Protein AF-A0A382GV16-F1 (afdb_monomer_lite)

Foldseek 3Di:
DVVVVVVVLVVVLVVLVVVLVVLVVVLVVLVVVDPDDCVVVNVVSVVVSVVSCCVNPNCVVVVVVVPPD

Sequence (69 aa):
VEQEKLKSAQKLGVIVAVALIVLAALEYVVAIAMDSGNLPYMLIMNVVDAALIIYYFMHVAHLWRGGHE

Structure (mmCIF, N/CA/C/O backbone):
data_AF-A0A382GV16-F1
#
_entry.id   AF-A0A382GV16-F1
#
loop_
_atom_site.group_PDB
_atom_site.id
_atom_site.type_symbol
_atom_site.label_atom_id
_atom_site.label_alt_id
_atom_site.label_comp_id
_atom_site.label_asym_id
_atom_site.label_entity_id
_atom_site.label_seq_id
_atom_site.pdbx_PDB_ins_code
_atom_site.Cartn_x
_atom_site.Cartn_y
_atom_site.Cartn_z
_atom_site.occupancy
_atom_site.B_iso_or_equiv
_atom_site.auth_seq_id
_atom_site.auth_comp_id
_atom_site.auth_asym_id
_atom_site.auth_atom_id
_atom_site.pdbx_PDB_model_num
ATOM 1 N N . VAL A 1 1 ? -24.496 1.798 22.291 1.00 61.09 1 VAL A N 1
ATOM 2 C CA . VAL A 1 1 ? -23.656 2.933 21.840 1.00 61.09 1 VAL A CA 1
ATOM 3 C C . VAL A 1 1 ? -22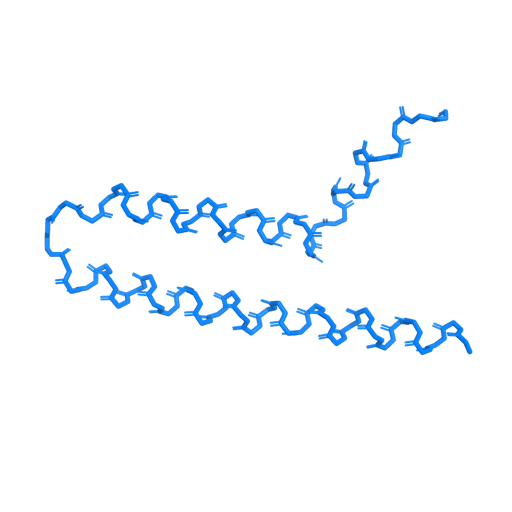.188 2.529 21.671 1.00 61.09 1 VAL A C 1
ATOM 5 O O . VAL A 1 1 ? -21.713 2.577 20.547 1.00 61.09 1 VAL A O 1
ATOM 8 N N . GLU A 1 2 ? -21.482 2.049 22.707 1.00 56.75 2 GLU A N 1
ATOM 9 C CA . GLU A 1 2 ? -20.064 1.611 22.604 1.00 56.75 2 GLU A CA 1
ATOM 10 C C . GLU A 1 2 ? -19.841 0.503 21.548 1.00 56.75 2 GLU A C 1
ATOM 12 O O . GLU A 1 2 ? -19.008 0.624 20.655 1.00 56.75 2 GLU A O 1
ATOM 17 N N . GLN A 1 3 ? -20.678 -0.542 21.575 1.00 58.75 3 GLN A N 1
ATOM 18 C CA . GLN A 1 3 ? -20.620 -1.684 20.648 1.00 58.75 3 GLN A CA 1
ATOM 19 C C . GLN A 1 3 ? -20.846 -1.303 19.171 1.00 58.75 3 GLN A C 1
ATOM 21 O O . GLN A 1 3 ? -20.335 -1.961 18.267 1.00 58.75 3 GLN A O 1
ATOM 26 N N . GLU A 1 4 ? -21.595 -0.232 18.897 1.00 63.41 4 GLU A N 1
ATOM 27 C CA . GLU A 1 4 ? -21.836 0.238 17.525 1.00 63.41 4 GLU A CA 1
ATOM 28 C C . GLU A 1 4 ? -20.644 1.020 16.969 1.00 63.41 4 GLU A C 1
ATOM 30 O O . GLU A 1 4 ? -20.331 0.909 15.779 1.00 63.41 4 GLU A O 1
ATOM 35 N N . LYS A 1 5 ? -19.925 1.748 17.834 1.00 57.56 5 LYS A N 1
ATOM 36 C CA . LYS A 1 5 ? -18.678 2.434 17.473 1.00 57.56 5 LYS A CA 1
ATOM 37 C C . LYS A 1 5 ? -17.581 1.432 17.121 1.00 57.56 5 LYS A C 1
ATOM 39 O O . LYS A 1 5 ? -16.919 1.599 16.100 1.00 57.56 5 LYS A O 1
ATOM 44 N N . LEU A 1 6 ? -17.455 0.352 17.897 1.00 59.44 6 LEU A N 1
ATOM 45 C CA . LEU A 1 6 ? -16.494 -0.726 17.633 1.00 59.44 6 LEU A CA 1
ATOM 46 C C . LEU A 1 6 ? -16.783 -1.447 16.306 1.00 59.44 6 LEU A C 1
ATOM 48 O O . LEU A 1 6 ? -15.874 -1.640 15.499 1.00 59.44 6 LEU A O 1
ATOM 52 N N . LYS A 1 7 ? -18.054 -1.763 16.021 1.00 62.22 7 LYS A N 1
ATOM 53 C CA . LYS A 1 7 ? -18.464 -2.340 14.726 1.00 62.22 7 LYS A CA 1
ATOM 54 C C . LYS A 1 7 ? -18.195 -1.395 13.554 1.00 62.22 7 LYS A C 1
ATOM 56 O O . LYS A 1 7 ? -17.808 -1.850 12.481 1.00 62.22 7 LYS A O 1
ATOM 61 N N . SER A 1 8 ? -18.394 -0.092 13.742 1.00 62.25 8 SER A N 1
ATOM 62 C CA . SER A 1 8 ? -18.149 0.909 12.696 1.00 62.25 8 SER A CA 1
ATOM 63 C C . SER A 1 8 ? -16.655 1.086 12.412 1.00 62.25 8 SER A C 1
ATOM 65 O O . SER A 1 8 ? -16.259 1.139 11.250 1.00 62.25 8 SER A O 1
ATOM 67 N N . ALA A 1 9 ? -15.819 1.083 13.453 1.00 64.62 9 ALA A N 1
ATOM 68 C CA . ALA A 1 9 ? -14.364 1.111 13.316 1.00 64.62 9 ALA A CA 1
ATOM 69 C C . ALA A 1 9 ? -13.823 -0.154 12.623 1.00 64.62 9 ALA A C 1
ATOM 71 O O . ALA A 1 9 ? -12.996 -0.053 11.719 1.00 64.62 9 ALA A O 1
ATOM 72 N N . GLN A 1 10 ? -14.346 -1.337 12.969 1.00 71.38 10 GLN A N 1
ATOM 73 C CA . GLN A 1 10 ? -14.002 -2.587 12.279 1.00 71.38 10 GLN A CA 1
ATOM 74 C C . GLN A 1 10 ? -14.399 -2.561 10.798 1.00 71.38 10 GLN A C 1
ATOM 76 O O . GLN A 1 10 ? -13.617 -2.983 9.950 1.00 71.38 10 GLN A O 1
ATOM 81 N N . LYS A 1 11 ? -15.583 -2.029 10.465 1.00 77.19 11 LYS A N 1
ATOM 82 C CA . LYS A 1 11 ? -16.007 -1.866 9.065 1.00 77.19 11 LYS A CA 1
ATOM 83 C C . LYS A 1 11 ? -15.093 -0.920 8.293 1.00 77.19 11 LYS A C 1
ATOM 85 O O . LYS A 1 11 ? -14.741 -1.239 7.163 1.00 77.19 11 LYS A O 1
ATOM 90 N N . LEU A 1 12 ? -14.691 0.202 8.894 1.00 80.69 12 LEU A N 1
ATOM 91 C CA . LEU A 1 12 ? -13.759 1.141 8.270 1.00 80.69 12 LEU A CA 1
ATOM 92 C C . LEU A 1 12 ? -12.415 0.464 7.980 1.00 80.69 12 LEU A C 1
ATOM 94 O O . LEU A 1 12 ? -11.950 0.519 6.847 1.00 80.69 12 LEU A O 1
ATOM 98 N N . GLY A 1 13 ? -11.848 -0.247 8.960 1.00 80.12 13 GLY A N 1
ATOM 99 C CA . GLY A 1 13 ? -10.614 -1.015 8.773 1.00 80.12 13 GLY A CA 1
ATOM 100 C C . GLY A 1 13 ? -10.728 -2.044 7.646 1.00 80.12 13 GLY A C 1
ATOM 101 O O . GLY A 1 13 ? -9.856 -2.112 6.791 1.00 80.12 13 GLY A O 1
ATOM 102 N N . VAL A 1 14 ? -11.833 -2.791 7.564 1.00 85.00 14 VAL A N 1
ATOM 103 C CA . VAL A 1 14 ? -12.054 -3.755 6.469 1.00 85.00 14 VAL A CA 1
ATOM 104 C C . VAL A 1 14 ? -12.156 -3.063 5.107 1.00 85.00 14 VAL A C 1
ATOM 106 O O . VAL A 1 14 ? -11.573 -3.545 4.140 1.00 85.00 14 VAL A O 1
ATOM 109 N N . ILE A 1 15 ? -12.847 -1.923 5.015 1.00 87.69 15 ILE A N 1
ATOM 110 C CA . ILE A 1 15 ? -12.940 -1.151 3.766 1.00 87.69 15 ILE A CA 1
ATOM 111 C C . ILE A 1 15 ? -11.551 -0.674 3.325 1.00 87.69 15 ILE A C 1
ATOM 113 O O . ILE A 1 15 ? -11.203 -0.830 2.155 1.00 87.69 15 ILE A O 1
ATOM 117 N N . VAL A 1 16 ? -10.737 -0.148 4.248 1.00 86.31 16 VAL A N 1
ATOM 118 C CA . VAL A 1 16 ? -9.371 0.293 3.925 1.00 86.31 16 VAL A CA 1
ATOM 119 C C . VAL A 1 16 ? -8.477 -0.894 3.552 1.00 86.31 16 VAL A C 1
ATOM 121 O O . VAL A 1 16 ? -7.716 -0.783 2.598 1.00 86.31 16 VAL A O 1
ATOM 124 N N . ALA A 1 17 ? -8.604 -2.049 4.216 1.00 86.56 17 ALA A N 1
ATOM 125 C CA . ALA A 1 17 ? -7.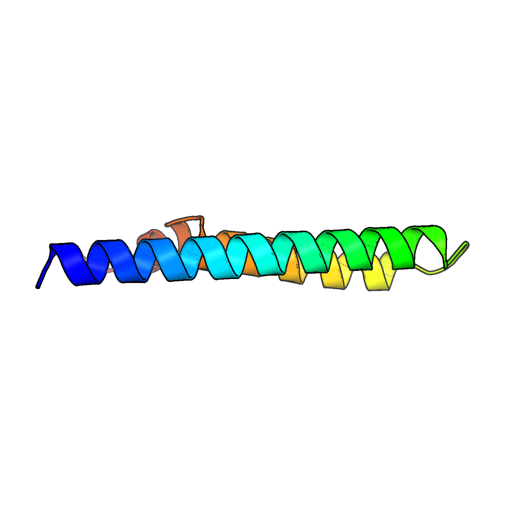873 -3.264 3.836 1.00 86.56 17 ALA A CA 1
ATOM 126 C C . ALA A 1 17 ? -8.189 -3.681 2.395 1.00 86.56 17 ALA A C 1
ATOM 128 O O . ALA A 1 17 ? -7.281 -3.971 1.621 1.00 86.56 17 ALA A O 1
ATOM 129 N N . VAL A 1 18 ? -9.471 -3.684 2.020 1.00 91.19 18 VAL A N 1
ATOM 130 C CA . VAL A 1 18 ? -9.889 -4.004 0.649 1.00 91.19 18 VAL A CA 1
ATOM 131 C C . VAL A 1 18 ? -9.333 -2.978 -0.341 1.00 91.19 18 VAL A C 1
ATOM 133 O O . VAL A 1 18 ? -8.843 -3.369 -1.397 1.00 91.19 18 VAL A O 1
ATOM 136 N N . ALA A 1 19 ? -9.349 -1.687 -0.001 1.00 89.19 19 ALA A N 1
ATOM 137 C CA . ALA A 1 19 ? -8.773 -0.645 -0.848 1.00 89.19 19 ALA A CA 1
ATOM 138 C C . ALA A 1 19 ? -7.259 -0.832 -1.061 1.00 89.19 19 ALA A C 1
ATOM 140 O O . ALA A 1 19 ? -6.803 -0.743 -2.197 1.00 89.19 19 ALA A O 1
ATOM 141 N N . LEU A 1 20 ? -6.505 -1.160 -0.006 1.00 91.19 20 LEU A N 1
ATOM 142 C CA . LEU A 1 20 ? -5.068 -1.462 -0.084 1.00 91.19 20 LEU A CA 1
ATOM 143 C C . LEU A 1 20 ? -4.784 -2.689 -0.957 1.00 91.19 20 LEU A C 1
ATOM 145 O O . LEU A 1 20 ? -3.864 -2.673 -1.765 1.00 91.19 20 LEU A O 1
ATOM 149 N N . ILE A 1 21 ? -5.599 -3.744 -0.847 1.00 92.38 21 ILE A N 1
ATOM 150 C CA . ILE A 1 21 ? -5.473 -4.930 -1.710 1.00 92.38 21 ILE A CA 1
ATOM 151 C C . ILE A 1 21 ? -5.668 -4.549 -3.183 1.00 92.38 21 ILE A C 1
ATOM 153 O O . ILE A 1 21 ? -4.920 -5.007 -4.045 1.00 92.38 21 ILE A O 1
ATOM 157 N N . VAL A 1 22 ? -6.662 -3.707 -3.480 1.00 93.19 22 VAL A N 1
ATOM 158 C CA . VAL A 1 22 ? -6.907 -3.222 -4.844 1.00 93.19 22 VAL A CA 1
ATOM 159 C C . VAL A 1 22 ? -5.747 -2.351 -5.334 1.00 93.19 22 VAL A C 1
ATOM 161 O O . VAL A 1 22 ? -5.326 -2.517 -6.478 1.00 93.19 22 VAL A O 1
ATOM 164 N N . LEU A 1 23 ? -5.204 -1.467 -4.489 1.00 89.81 23 LEU A N 1
ATOM 165 C CA . LEU A 1 23 ? -4.067 -0.616 -4.852 1.00 89.81 23 LEU A CA 1
ATOM 166 C C . LEU A 1 23 ? -2.820 -1.454 -5.160 1.00 89.81 23 LEU A C 1
ATOM 168 O O . LEU A 1 23 ? -2.230 -1.288 -6.225 1.00 89.81 23 LEU A O 1
ATOM 172 N N . ALA A 1 24 ? -2.512 -2.440 -4.317 1.00 91.31 24 ALA A N 1
ATOM 173 C CA . ALA A 1 24 ? -1.406 -3.369 -4.532 1.00 91.31 24 ALA A CA 1
ATOM 174 C C . ALA A 1 24 ? -1.574 -4.199 -5.819 1.00 91.31 24 ALA A C 1
ATOM 176 O O . ALA A 1 24 ? -0.610 -4.442 -6.546 1.00 91.31 24 ALA A O 1
ATOM 177 N N . ALA A 1 25 ? -2.802 -4.618 -6.145 1.00 93.44 25 ALA A N 1
ATOM 178 C CA . ALA A 1 25 ? -3.076 -5.322 -7.396 1.00 93.44 25 ALA A CA 1
ATOM 179 C C . ALA A 1 25 ? -2.840 -4.426 -8.624 1.00 93.44 25 ALA A C 1
ATOM 181 O O . ALA A 1 25 ? -2.258 -4.877 -9.610 1.00 93.44 25 ALA A O 1
ATOM 182 N N . LEU A 1 26 ? -3.255 -3.157 -8.567 1.00 89.88 26 LEU A N 1
ATOM 183 C CA . LEU A 1 26 ? -2.971 -2.182 -9.623 1.00 89.88 26 LEU A CA 1
ATOM 184 C C . LEU A 1 26 ? -1.470 -1.928 -9.757 1.00 89.88 26 LEU A C 1
ATOM 186 O O . LEU A 1 26 ? -0.962 -1.859 -10.873 1.00 89.88 26 LEU A O 1
ATOM 190 N N . GLU A 1 27 ? -0.758 -1.845 -8.638 1.00 89.38 27 GLU A N 1
ATOM 191 C CA . GLU A 1 27 ? 0.686 -1.654 -8.627 1.00 89.38 27 GLU A CA 1
ATOM 192 C C . GLU A 1 27 ? 1.414 -2.829 -9.286 1.00 89.38 27 GLU A C 1
ATOM 194 O O . GLU A 1 27 ? 2.289 -2.625 -10.129 1.00 89.38 27 GLU A O 1
ATOM 199 N N . TYR A 1 28 ? 0.979 -4.059 -8.997 1.00 88.38 28 TYR A N 1
ATOM 200 C CA . TYR A 1 28 ? 1.468 -5.255 -9.676 1.00 88.38 28 TYR A CA 1
ATOM 201 C C . TYR A 1 28 ? 1.214 -5.199 -11.188 1.00 88.38 28 TYR A C 1
ATOM 203 O O . TYR A 1 28 ? 2.120 -5.479 -11.970 1.00 88.38 28 TYR A O 1
ATOM 211 N N . VAL A 1 29 ? 0.015 -4.783 -11.615 1.00 90.56 29 VAL A N 1
ATOM 212 C CA . VAL A 1 29 ? -0.325 -4.633 -13.042 1.00 90.56 29 VAL A CA 1
ATOM 213 C C . VAL A 1 29 ? 0.547 -3.574 -13.727 1.00 90.56 29 VAL A C 1
ATOM 215 O O . VAL A 1 29 ? 1.021 -3.791 -14.840 1.00 90.56 29 VAL A O 1
ATOM 218 N N . VAL A 1 30 ? 0.799 -2.439 -13.076 1.00 86.50 30 VAL A N 1
ATOM 219 C CA . VAL A 1 30 ? 1.682 -1.391 -13.613 1.00 86.50 30 VAL A CA 1
ATOM 220 C C . VAL A 1 30 ? 3.125 -1.890 -13.699 1.00 86.50 30 VAL A C 1
ATOM 222 O O . VAL A 1 30 ? 3.798 -1.643 -14.700 1.00 86.50 30 VAL A O 1
ATOM 225 N N . ALA A 1 31 ? 3.586 -2.633 -12.692 1.00 86.00 31 ALA A N 1
ATOM 226 C CA . ALA A 1 31 ? 4.930 -3.194 -12.662 1.00 86.00 31 ALA A CA 1
ATOM 227 C C . ALA A 1 31 ? 5.178 -4.174 -13.819 1.00 86.00 31 ALA A C 1
ATOM 229 O O . ALA A 1 31 ? 6.253 -4.135 -14.410 1.00 86.00 31 ALA A O 1
ATOM 230 N N . ILE A 1 32 ? 4.190 -5.006 -14.171 1.00 89.25 32 ILE A N 1
ATOM 231 C CA . ILE A 1 32 ? 4.302 -5.939 -15.307 1.00 89.25 32 ILE A CA 1
ATOM 232 C C . ILE A 1 32 ? 4.092 -5.264 -16.669 1.00 89.25 32 ILE A C 1
ATOM 234 O O . ILE A 1 32 ? 4.599 -5.758 -17.669 1.00 89.25 32 ILE A O 1
ATOM 238 N N . ALA A 1 33 ? 3.324 -4.172 -16.736 1.00 87.56 33 ALA A N 1
ATOM 239 C CA . ALA A 1 33 ? 3.009 -3.496 -17.997 1.00 87.56 33 ALA A CA 1
ATOM 240 C C . ALA A 1 33 ? 4.094 -2.501 -18.443 1.00 87.56 33 ALA A C 1
ATOM 242 O O . ALA A 1 33 ? 4.109 -2.093 -19.604 1.00 87.56 33 ALA A O 1
ATOM 243 N N . MET A 1 34 ? 4.980 -2.084 -17.535 1.00 85.88 34 MET A N 1
ATOM 244 C CA . MET A 1 34 ? 6.044 -1.119 -17.808 1.00 85.88 34 MET A CA 1
ATOM 245 C C . MET A 1 34 ? 7.427 -1.748 -17.601 1.00 85.88 34 MET A C 1
ATOM 247 O O . MET A 1 34 ? 7.910 -1.831 -16.474 1.00 85.88 34 MET A O 1
ATOM 251 N N . ASP A 1 35 ? 8.096 -2.103 -18.701 1.00 76.38 35 ASP A N 1
ATOM 252 C CA . ASP A 1 35 ? 9.430 -2.731 -18.692 1.00 76.38 35 ASP A CA 1
ATOM 253 C C . ASP A 1 35 ? 10.579 -1.777 -18.302 1.00 76.38 35 ASP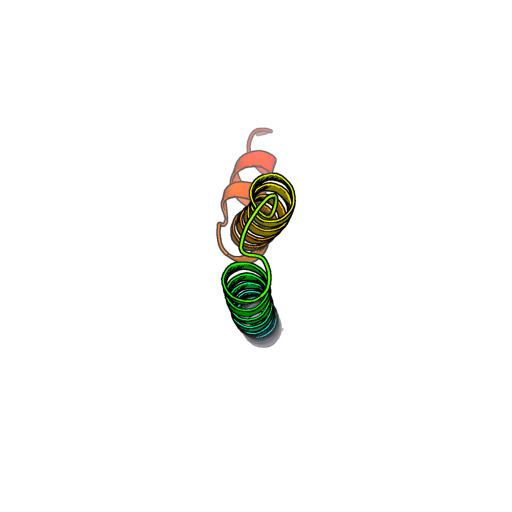 A C 1
ATOM 255 O O . ASP A 1 35 ? 11.670 -2.216 -17.940 1.00 76.38 35 ASP A O 1
ATOM 259 N N . SER A 1 36 ? 10.378 -0.455 -18.378 1.00 79.81 36 SER A N 1
ATOM 260 C CA . SER A 1 36 ? 11.387 0.536 -17.974 1.00 79.81 36 SER A CA 1
ATOM 261 C C . SER A 1 36 ? 10.751 1.853 -17.514 1.00 79.81 36 SER A C 1
ATOM 263 O O . SER A 1 36 ? 9.734 2.289 -18.046 1.00 79.81 36 SER A O 1
ATOM 265 N N . GLY A 1 37 ? 11.336 2.488 -16.490 1.00 81.69 37 GLY A N 1
ATOM 266 C CA . GLY A 1 37 ? 10.872 3.783 -15.969 1.00 81.69 37 GLY A CA 1
ATOM 267 C C . GLY A 1 37 ? 9.685 3.734 -14.992 1.00 81.69 37 GLY A C 1
ATOM 268 O O . GLY A 1 37 ? 9.134 4.781 -14.666 1.00 81.69 37 GLY A O 1
ATOM 269 N N . ASN A 1 38 ? 9.300 2.554 -14.494 1.00 84.62 38 ASN A N 1
ATOM 270 C CA . ASN A 1 38 ? 8.199 2.385 -13.530 1.00 84.62 38 ASN A CA 1
ATOM 271 C C . ASN A 1 38 ? 8.569 2.762 -12.077 1.00 84.62 38 ASN A C 1
ATOM 273 O O . ASN A 1 38 ? 7.690 3.079 -11.280 1.00 84.62 38 ASN A O 1
ATOM 277 N N . LEU A 1 39 ? 9.867 2.790 -11.754 1.00 86.94 39 LEU A N 1
ATOM 278 C CA . LEU A 1 39 ? 10.423 3.068 -10.425 1.00 86.94 39 LEU A CA 1
ATOM 279 C C . LEU A 1 39 ? 9.823 4.297 -9.713 1.00 86.94 39 LEU A C 1
ATOM 281 O O . LEU A 1 39 ? 9.380 4.148 -8.575 1.00 86.94 39 LEU A O 1
ATOM 285 N N . PRO A 1 40 ? 9.763 5.500 -10.324 1.00 87.75 40 PRO A N 1
ATOM 286 C CA . PRO A 1 40 ? 9.184 6.666 -9.656 1.00 87.75 40 PRO A CA 1
ATOM 287 C C . PRO A 1 40 ? 7.679 6.518 -9.394 1.00 87.75 40 PRO A C 1
ATOM 289 O O . PRO A 1 40 ? 7.195 6.983 -8.366 1.00 87.75 40 PRO A O 1
ATOM 292 N N . TYR A 1 41 ? 6.939 5.842 -10.278 1.00 83.81 41 TYR A N 1
ATOM 293 C CA . TYR A 1 41 ? 5.505 5.602 -10.097 1.00 83.81 41 TYR A CA 1
ATOM 294 C C . TYR A 1 41 ? 5.236 4.600 -8.969 1.00 83.81 41 TYR A C 1
ATOM 296 O O . TYR A 1 41 ? 4.389 4.860 -8.116 1.00 83.81 41 TYR A O 1
ATOM 304 N N . MET A 1 42 ? 6.000 3.504 -8.918 1.00 86.75 42 MET A N 1
ATOM 305 C CA . MET A 1 42 ? 5.935 2.519 -7.830 1.00 86.75 42 MET A CA 1
ATOM 306 C C . MET A 1 42 ? 6.338 3.125 -6.484 1.00 86.75 42 MET A C 1
ATOM 308 O O . MET A 1 42 ? 5.736 2.823 -5.461 1.00 86.75 42 MET A O 1
ATOM 312 N N . LEU A 1 43 ? 7.330 4.022 -6.463 1.00 90.56 43 LEU A N 1
ATOM 313 C CA . LEU A 1 43 ? 7.716 4.711 -5.232 1.00 90.56 43 LEU A CA 1
ATOM 314 C C . LEU A 1 43 ? 6.545 5.528 -4.667 1.00 90.56 43 LEU A C 1
ATOM 316 O O . LEU A 1 43 ? 6.257 5.451 -3.476 1.00 90.56 43 LEU A O 1
ATOM 320 N N . ILE A 1 44 ? 5.862 6.301 -5.516 1.00 90.62 44 ILE A N 1
ATOM 321 C CA . ILE A 1 44 ? 4.733 7.138 -5.090 1.00 90.62 44 ILE A CA 1
ATOM 322 C C . ILE A 1 4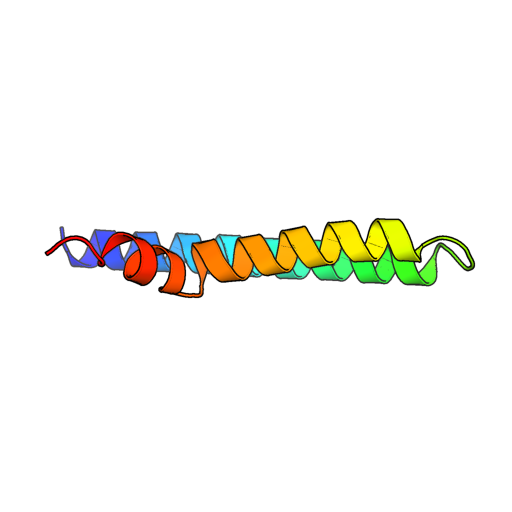4 ? 3.572 6.269 -4.594 1.00 90.62 44 ILE A C 1
ATOM 324 O O . ILE A 1 44 ? 3.015 6.563 -3.537 1.00 90.62 44 ILE A O 1
ATOM 328 N N . MET A 1 45 ? 3.227 5.200 -5.318 1.00 86.69 45 MET A N 1
ATOM 329 C CA . MET A 1 45 ? 2.153 4.283 -4.919 1.00 86.69 45 MET A CA 1
ATOM 330 C C . MET A 1 45 ? 2.452 3.612 -3.571 1.00 86.69 45 MET A C 1
ATOM 332 O O . MET A 1 45 ? 1.643 3.731 -2.651 1.00 86.69 45 MET A O 1
ATOM 336 N N . ASN A 1 46 ? 3.658 3.069 -3.386 1.00 90.81 46 ASN A N 1
ATOM 337 C CA . ASN A 1 46 ? 4.074 2.473 -2.113 1.00 90.81 46 ASN A CA 1
ATOM 338 C C . ASN A 1 46 ? 4.082 3.468 -0.939 1.00 90.81 46 ASN A C 1
ATOM 340 O O . ASN A 1 46 ? 3.771 3.097 0.193 1.00 90.81 46 ASN A O 1
ATOM 344 N N . VAL A 1 47 ? 4.424 4.740 -1.173 1.00 92.81 47 VAL A N 1
ATOM 345 C CA . VAL A 1 47 ? 4.333 5.780 -0.132 1.00 92.81 47 VAL A CA 1
ATOM 346 C C . VAL A 1 47 ? 2.878 6.021 0.275 1.00 92.81 47 VAL A C 1
ATOM 348 O O . VAL A 1 47 ? 2.595 6.181 1.465 1.00 92.81 47 VAL A O 1
ATOM 351 N N . VAL A 1 48 ? 1.950 6.028 -0.684 1.00 89.94 48 VAL A N 1
ATOM 352 C CA . VAL A 1 48 ? 0.512 6.167 -0.409 1.00 89.94 48 VAL A CA 1
ATOM 353 C C . VAL A 1 48 ? -0.009 4.961 0.373 1.00 89.94 48 VAL A C 1
ATOM 355 O O . VAL A 1 48 ? -0.696 5.153 1.379 1.00 89.94 48 VAL A O 1
ATOM 358 N N . ASP A 1 49 ? 0.367 3.743 -0.016 1.00 88.44 49 ASP A N 1
ATOM 359 C CA . ASP A 1 49 ? 0.006 2.525 0.717 1.00 88.44 49 ASP A CA 1
ATOM 360 C C . ASP A 1 49 ? 0.531 2.551 2.152 1.00 88.44 49 ASP A C 1
ATOM 362 O O . ASP A 1 49 ? -0.229 2.351 3.104 1.00 88.44 49 ASP A O 1
ATOM 366 N N . ALA A 1 50 ? 1.811 2.884 2.337 1.00 89.38 50 ALA A N 1
ATOM 367 C CA . ALA A 1 50 ? 2.407 3.015 3.661 1.00 89.38 50 ALA A CA 1
ATOM 368 C C . ALA A 1 50 ? 1.673 4.064 4.515 1.00 89.38 50 ALA A C 1
ATOM 370 O O . ALA A 1 50 ? 1.389 3.811 5.687 1.00 89.38 50 ALA A O 1
ATOM 371 N N . ALA A 1 51 ? 1.313 5.216 3.941 1.00 87.81 51 ALA A N 1
ATOM 372 C CA . ALA A 1 51 ? 0.574 6.261 4.648 1.00 87.81 51 ALA A CA 1
ATOM 373 C C . ALA A 1 51 ? -0.830 5.799 5.074 1.00 87.81 51 ALA A C 1
ATOM 375 O O . ALA A 1 51 ? -1.239 6.042 6.213 1.00 87.81 51 ALA A O 1
ATOM 376 N N . LEU A 1 52 ? -1.553 5.094 4.200 1.00 85.00 52 LEU A N 1
ATOM 377 C CA . LEU A 1 52 ? -2.867 4.524 4.509 1.00 85.00 52 LEU A CA 1
ATOM 378 C C . LEU A 1 52 ? -2.775 3.460 5.609 1.00 85.00 52 LEU A C 1
ATOM 380 O O . LEU A 1 52 ? -3.583 3.467 6.541 1.00 85.00 52 LEU A O 1
ATOM 384 N N . ILE A 1 53 ? -1.765 2.589 5.553 1.00 85.94 53 ILE A N 1
ATOM 385 C CA . ILE A 1 53 ? -1.512 1.589 6.597 1.00 85.94 53 ILE A CA 1
ATOM 386 C C . ILE A 1 53 ? -1.204 2.275 7.932 1.00 85.94 53 ILE A C 1
ATOM 388 O O . ILE A 1 53 ? -1.784 1.911 8.959 1.00 85.94 53 ILE A O 1
ATOM 392 N N . ILE A 1 54 ? -0.338 3.292 7.933 1.00 84.62 54 ILE A N 1
ATOM 393 C CA . ILE A 1 54 ? 0.020 4.030 9.150 1.00 84.62 54 ILE A CA 1
ATOM 394 C C . ILE A 1 54 ? -1.195 4.749 9.741 1.00 84.62 54 ILE A C 1
ATOM 396 O O . ILE A 1 54 ? -1.353 4.761 10.955 1.00 84.62 54 ILE A O 1
ATOM 400 N N . TYR A 1 55 ? -2.048 5.350 8.913 1.00 82.06 55 TYR A N 1
ATOM 401 C CA . TYR A 1 55 ? -3.177 6.145 9.395 1.00 82.06 55 TYR A CA 1
ATOM 402 C C . TYR A 1 55 ? -4.337 5.285 9.915 1.00 82.06 55 TYR A C 1
ATOM 404 O O . TYR A 1 55 ? -4.930 5.612 10.943 1.00 82.06 55 TYR A O 1
ATOM 412 N N . TYR A 1 56 ? -4.670 4.196 9.214 1.00 79.06 56 TYR A N 1
ATOM 413 C CA . TYR A 1 56 ? -5.861 3.394 9.515 1.00 79.06 56 TYR A CA 1
ATOM 414 C C . TYR A 1 56 ? -5.580 2.139 10.348 1.00 79.06 56 TYR A C 1
ATOM 416 O O . TYR A 1 56 ? -6.444 1.739 11.130 1.00 79.06 56 TYR A O 1
ATOM 424 N N . PHE A 1 57 ? -4.408 1.510 10.202 1.00 76.38 57 PHE A N 1
ATOM 425 C CA . PHE A 1 57 ? -4.093 0.245 10.880 1.00 76.38 57 PHE A CA 1
ATOM 426 C C . PHE A 1 57 ? -3.102 0.408 12.021 1.00 76.38 57 PHE 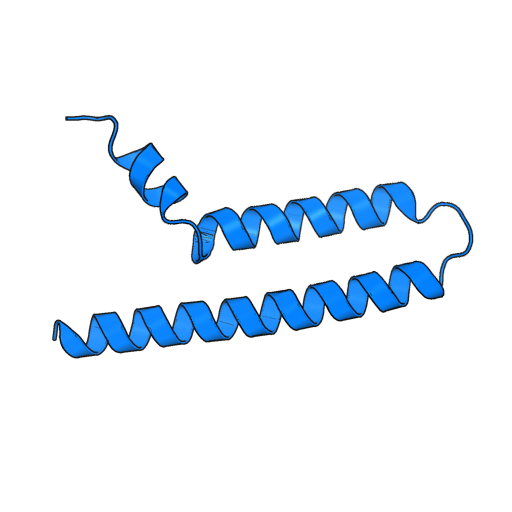A C 1
ATOM 428 O O . PHE A 1 57 ? -3.288 -0.191 13.083 1.00 76.38 57 PHE A O 1
ATOM 435 N N . MET A 1 58 ? -2.065 1.228 11.847 1.00 72.44 58 MET A N 1
ATOM 436 C CA . MET A 1 58 ? -1.190 1.543 12.966 1.00 72.44 58 MET A CA 1
ATOM 437 C C . MET A 1 58 ? -1.842 2.613 13.837 1.00 72.44 58 MET A C 1
ATOM 439 O O . MET A 1 58 ? -1.984 3.769 13.463 1.00 72.44 58 MET A O 1
ATOM 443 N N . HIS A 1 59 ? -2.129 2.272 15.090 1.00 64.75 59 HIS A N 1
ATOM 444 C CA . HIS A 1 59 ? -2.505 3.255 16.115 1.00 64.75 59 HIS A CA 1
ATOM 445 C C . HIS A 1 59 ? -1.399 4.300 16.408 1.00 64.75 59 HIS A C 1
ATOM 447 O O . HIS A 1 59 ? -1.535 5.110 17.321 1.00 64.75 59 HIS A O 1
ATOM 453 N N . VAL A 1 60 ? -0.302 4.317 15.643 1.00 54.34 60 VAL A N 1
ATOM 454 C CA . VAL A 1 60 ? 0.801 5.281 15.740 1.00 54.34 60 VAL A CA 1
ATOM 455 C C . VAL A 1 60 ? 0.321 6.712 15.476 1.00 54.34 60 VAL A C 1
ATOM 457 O O . VAL A 1 60 ? 0.764 7.625 16.168 1.00 54.34 60 VAL A O 1
ATOM 460 N N . ALA A 1 61 ? -0.657 6.924 14.586 1.00 52.84 61 ALA A N 1
ATOM 461 C CA . ALA A 1 61 ? -1.275 8.245 14.413 1.00 52.84 61 ALA A CA 1
ATOM 462 C C . ALA A 1 61 ? -1.981 8.744 15.693 1.00 52.84 61 ALA A C 1
ATOM 464 O O . ALA A 1 61 ? -2.033 9.946 15.957 1.00 52.84 61 ALA A O 1
ATOM 465 N N . HIS A 1 62 ? -2.495 7.822 16.513 1.00 53.78 62 HIS A N 1
ATOM 466 C CA . HIS A 1 62 ? -3.091 8.141 17.807 1.00 53.78 62 HIS A CA 1
ATOM 467 C C . HIS A 1 62 ? -2.018 8.381 18.882 1.00 53.78 62 HIS A C 1
ATOM 469 O O . HIS A 1 62 ? -2.125 9.345 19.634 1.00 53.78 62 HIS A O 1
ATOM 475 N N . LEU A 1 63 ? -0.949 7.572 18.905 1.00 57.28 63 LEU A N 1
ATOM 476 C CA . LEU A 1 63 ? 0.190 7.742 19.822 1.00 57.28 63 LEU A CA 1
ATOM 477 C C . LEU A 1 63 ? 0.935 9.067 19.597 1.00 57.28 63 LEU A C 1
ATOM 479 O O . LEU A 1 63 ? 1.337 9.710 20.561 1.00 57.28 63 LEU A O 1
ATOM 483 N N . TRP A 1 64 ? 1.064 9.529 18.350 1.00 56.38 64 TRP A N 1
ATOM 484 C CA . TRP A 1 64 ? 1.706 10.814 18.050 1.00 56.38 64 TRP A CA 1
ATOM 485 C C . TRP A 1 64 ? 0.865 12.028 18.489 1.00 56.38 64 TRP A C 1
ATOM 487 O O . TRP A 1 64 ? 1.408 13.085 18.796 1.00 56.38 64 TRP A O 1
ATOM 497 N N . ARG A 1 65 ? -0.459 11.864 18.604 1.00 56.81 65 ARG A N 1
ATOM 498 C CA . ARG A 1 65 ? -1.377 12.862 19.183 1.00 56.81 65 ARG A CA 1
ATOM 499 C C . ARG A 1 65 ? -1.474 12.810 20.712 1.00 56.81 65 ARG A C 1
ATOM 501 O O . ARG A 1 65 ? -2.091 13.700 21.284 1.00 56.81 65 ARG A O 1
ATOM 508 N N . GLY A 1 66 ? -0.894 11.796 21.356 1.00 56.09 66 GLY A N 1
ATOM 509 C CA . GLY A 1 66 ? -0.904 11.618 22.812 1.00 56.09 66 GLY A CA 1
ATOM 510 C C . GLY A 1 66 ? 0.275 12.263 23.548 1.00 56.09 66 GLY A C 1
ATOM 511 O O . GLY A 1 66 ? 0.342 12.167 24.764 1.00 56.09 66 GLY A O 1
ATOM 512 N N . GLY A 1 67 ? 1.208 12.917 22.849 1.00 50.59 67 GLY A N 1
ATOM 513 C CA . GLY A 1 67 ? 2.400 13.533 23.452 1.00 50.59 67 GLY A CA 1
ATOM 514 C C . GLY A 1 67 ? 2.170 14.888 24.133 1.00 50.59 67 GLY A C 1
ATOM 515 O O . GLY A 1 67 ? 3.086 15.702 24.149 1.00 50.59 67 GLY A O 1
ATOM 516 N N . HIS A 1 68 ? 0.960 15.170 24.618 1.00 49.22 68 HIS A N 1
ATOM 517 C CA . HIS A 1 68 ? 0.596 16.471 25.186 1.00 49.22 68 HIS A CA 1
ATOM 518 C C . HIS A 1 68 ? -0.198 16.362 26.496 1.00 49.22 68 HIS A C 1
ATOM 520 O O . HIS A 1 68 ? -1.111 17.154 26.714 1.00 49.22 68 HIS A O 1
ATOM 526 N N . GLU A 1 69 ? 0.178 15.422 27.369 1.00 44.59 69 GLU A N 1
ATOM 527 C CA . 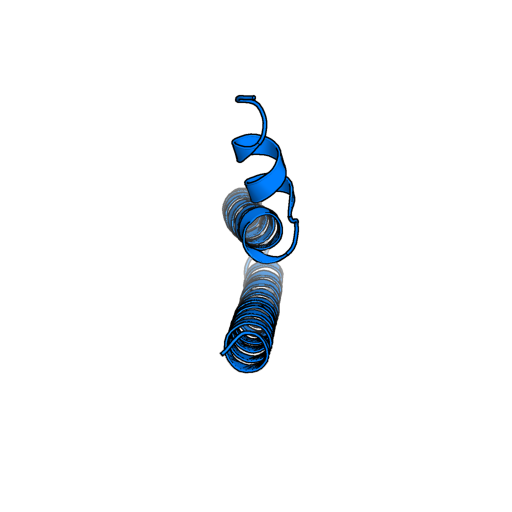GLU A 1 69 ? -0.106 15.478 28.814 1.00 44.59 69 GLU A CA 1
ATOM 528 C C . GLU A 1 69 ? 1.133 15.063 29.615 1.00 44.59 69 GLU A C 1
ATOM 530 O O . GLU A 1 69 ? 1.669 13.963 29.348 1.00 44.59 69 GLU A O 1
#

Secondary structure (DSSP, 8-state):
-HHHHHHHHHHHHHHHHHHHHHHHHHHHHHHHH-SSS-HHHHHHHHHHHHHHHHHHT-THHHHHTT---

InterPro domains:
  IPR005171 Cytochrome C oxidase subunit IV, prokaryotes [PF03626] (14-62)

pLDDT: mean 77.73, std 14.14, range [44.59, 93.44]

Organism: NCBI:txid408172

Radius of gyration: 16.19 Å; chains: 1; bounding box: 35×22×48 Å